Protein AF-A0A2E9P408-F1 (afdb_monomer_lite)

Sequence (64 aa):
MAGAHQVRDFLKPFPHAVMQAPRWWVALSGGADSVALLHALCGYAKDDEASPIHVIHVNHGLQS

Structure (mmCIF, N/CA/C/O backbone):
data_AF-A0A2E9P408-F1
#
_entry.id   AF-A0A2E9P408-F1
#
loop_
_atom_site.group_PDB
_atom_site.id
_atom_site.type_symbol
_atom_site.label_atom_id
_atom_site.label_alt_id
_atom_site.label_comp_id
_atom_site.label_asym_id
_atom_site.label_entity_id
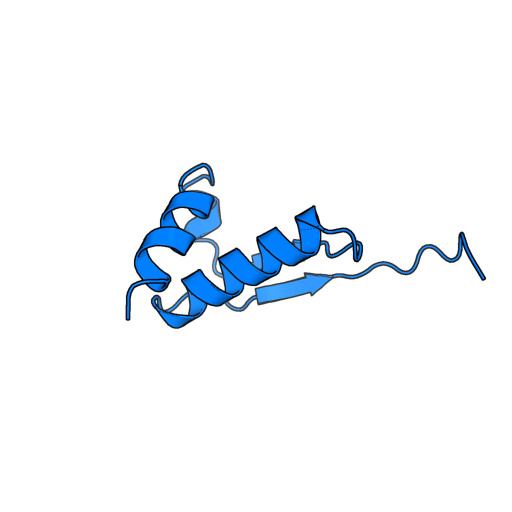_atom_site.label_seq_id
_atom_site.pdbx_PDB_ins_code
_atom_site.Cartn_x
_atom_site.Cartn_y
_atom_site.Cartn_z
_atom_site.occupancy
_atom_site.B_iso_or_equiv
_atom_site.auth_seq_id
_atom_site.auth_comp_id
_atom_site.auth_asym_id
_atom_site.auth_atom_id
_atom_site.pdbx_PDB_model_num
ATOM 1 N N . MET A 1 1 ? -1.013 -18.302 -18.170 1.00 42.78 1 MET A N 1
ATOM 2 C CA . MET A 1 1 ? -1.299 -18.038 -16.744 1.00 42.78 1 MET A CA 1
ATOM 3 C C . MET A 1 1 ? -0.032 -18.266 -15.914 1.00 42.78 1 MET A C 1
ATOM 5 O O . MET A 1 1 ? 0.077 -19.277 -15.242 1.00 42.78 1 MET A O 1
ATOM 9 N N . ALA A 1 2 ? 0.959 -17.370 -16.016 1.00 45.38 2 ALA A N 1
ATOM 10 C CA . ALA A 1 2 ? 2.276 -17.527 -15.370 1.00 45.38 2 ALA A CA 1
ATOM 11 C C . ALA A 1 2 ? 2.684 -16.325 -14.484 1.00 45.38 2 ALA A C 1
ATOM 13 O O . ALA A 1 2 ? 3.775 -16.318 -13.930 1.00 45.38 2 ALA A O 1
ATOM 14 N N . GLY A 1 3 ? 1.822 -15.306 -14.344 1.00 53.59 3 GLY A N 1
ATOM 15 C CA . GLY A 1 3 ? 2.163 -14.054 -13.648 1.00 53.59 3 GLY A CA 1
ATOM 16 C C . GLY A 1 3 ? 1.927 -14.057 -12.132 1.00 53.59 3 GLY A C 1
ATOM 17 O O . GLY A 1 3 ? 2.655 -13.395 -11.404 1.00 53.59 3 GLY A O 1
ATOM 18 N N . ALA A 1 4 ? 0.951 -14.826 -11.642 1.00 51.38 4 ALA A N 1
ATOM 19 C CA . ALA A 1 4 ? 0.550 -14.841 -10.229 1.00 51.38 4 ALA A CA 1
ATOM 20 C C . ALA A 1 4 ? 1.661 -15.334 -9.282 1.00 51.38 4 ALA A C 1
ATOM 22 O O . ALA A 1 4 ? 1.949 -14.716 -8.257 1.00 51.38 4 ALA A O 1
ATOM 23 N N . HIS A 1 5 ? 2.357 -16.411 -9.666 1.00 52.00 5 HIS A N 1
ATOM 24 C CA . HIS A 1 5 ? 3.444 -16.975 -8.862 1.00 52.00 5 HIS A CA 1
ATOM 25 C C . HIS A 1 5 ? 4.625 -16.001 -8.714 1.00 52.00 5 HIS A C 1
ATOM 27 O O . HIS A 1 5 ? 5.254 -15.956 -7.663 1.00 52.00 5 HIS A O 1
ATOM 33 N N . GLN A 1 6 ? 4.899 -15.188 -9.740 1.00 63.84 6 GLN A N 1
ATOM 34 C CA . GLN A 1 6 ? 6.013 -14.239 -9.725 1.00 63.84 6 GLN A CA 1
ATOM 35 C C . GLN A 1 6 ? 5.735 -13.038 -8.811 1.00 63.84 6 GLN A C 1
ATOM 37 O O . GLN A 1 6 ? 6.645 -12.530 -8.164 1.00 63.84 6 GLN A O 1
ATOM 42 N N . VAL A 1 7 ? 4.474 -12.603 -8.707 1.00 64.81 7 VAL A N 1
ATOM 43 C CA . VAL A 1 7 ? 4.108 -11.454 -7.868 1.00 64.81 7 VAL A CA 1
ATOM 44 C C . VAL A 1 7 ? 4.262 -11.760 -6.375 1.00 64.81 7 VAL A C 1
ATOM 46 O O . VAL A 1 7 ? 4.698 -10.901 -5.608 1.00 64.81 7 VAL A O 1
ATOM 49 N N . ARG A 1 8 ? 3.979 -13.001 -5.961 1.00 67.94 8 ARG A N 1
ATOM 50 C CA . ARG A 1 8 ? 4.151 -13.455 -4.570 1.00 67.94 8 ARG A CA 1
ATOM 51 C C . ARG A 1 8 ? 5.600 -13.378 -4.095 1.00 67.94 8 ARG A C 1
ATOM 53 O O . ARG A 1 8 ? 5.842 -13.057 -2.933 1.00 67.94 8 ARG A O 1
ATOM 60 N N . ASP A 1 9 ? 6.558 -13.624 -4.986 1.00 76.88 9 ASP A N 1
ATOM 61 C CA . ASP A 1 9 ? 7.980 -13.578 -4.645 1.00 76.88 9 ASP A CA 1
ATOM 62 C C . ASP A 1 9 ? 8.429 -12.177 -4.211 1.00 76.88 9 ASP A C 1
ATOM 64 O O . ASP A 1 9 ? 9.277 -12.061 -3.326 1.00 76.88 9 ASP A O 1
ATOM 68 N N . PHE A 1 10 ? 7.805 -11.119 -4.742 1.00 78.31 10 PHE A N 1
ATOM 69 C CA . PHE A 1 10 ? 8.097 -9.741 -4.334 1.00 78.31 10 PHE A CA 1
ATOM 70 C C . PHE A 1 10 ? 7.656 -9.429 -2.902 1.00 78.31 10 PHE A C 1
ATOM 72 O O . PHE A 1 10 ? 8.207 -8.520 -2.285 1.00 78.31 10 PHE A O 1
ATOM 79 N N . LEU A 1 11 ? 6.687 -10.174 -2.361 1.00 81.25 11 LEU A N 1
ATOM 80 C CA . LEU A 1 11 ? 6.157 -9.943 -1.017 1.00 81.25 11 LEU A CA 1
ATOM 81 C C . LEU A 1 11 ? 6.766 -10.864 0.047 1.00 81.25 11 LEU A C 1
ATOM 83 O O . LEU A 1 11 ? 6.549 -10.635 1.233 1.00 81.25 11 LEU A O 1
ATOM 87 N N . LYS A 1 12 ? 7.588 -11.850 -0.341 1.00 80.31 12 LYS A N 1
ATOM 88 C CA . LYS A 1 12 ? 8.326 -12.724 0.593 1.00 80.31 12 LYS A CA 1
ATOM 89 C C . LYS A 1 12 ? 9.105 -11.985 1.694 1.00 80.31 12 LYS A C 1
ATOM 91 O O . LYS A 1 12 ? 9.179 -12.531 2.792 1.00 80.31 12 LYS A O 1
ATOM 96 N N . PRO A 1 13 ? 9.688 -10.792 1.458 1.00 84.62 13 PRO A N 1
ATOM 97 C CA . PRO A 1 13 ? 10.382 -10.057 2.513 1.00 84.62 13 PRO A CA 1
ATOM 98 C C . PRO A 1 13 ? 9.462 -9.491 3.605 1.00 84.62 13 PRO A C 1
ATOM 100 O O . PRO A 1 13 ? 9.962 -9.112 4.664 1.00 84.62 13 PRO A O 1
ATOM 103 N N . PHE A 1 14 ? 8.145 -9.388 3.377 1.00 85.62 14 PHE A N 1
ATOM 104 C CA . PHE A 1 14 ? 7.242 -8.826 4.378 1.00 85.62 14 PHE A CA 1
ATOM 105 C C . PHE A 1 14 ? 7.083 -9.767 5.581 1.00 85.62 14 PHE A C 1
ATOM 107 O O . PHE A 1 14 ? 6.930 -10.980 5.410 1.00 85.62 14 PHE A O 1
ATOM 114 N N . PRO A 1 15 ? 7.059 -9.229 6.815 1.00 89.25 15 PRO A N 1
ATOM 115 C CA . PRO A 1 15 ? 6.810 -10.036 7.999 1.00 89.25 15 PRO A CA 1
ATOM 116 C C . PRO A 1 15 ? 5.469 -10.768 7.909 1.00 89.25 15 PRO A C 1
ATOM 118 O O . PRO A 1 15 ? 4.462 -10.190 7.502 1.00 89.25 15 PRO A O 1
ATOM 121 N N . HIS A 1 16 ? 5.427 -12.012 8.388 1.00 86.50 16 HIS A N 1
ATOM 122 C CA . HIS A 1 16 ? 4.203 -12.819 8.391 1.00 86.50 16 HIS A CA 1
ATOM 123 C C . HIS A 1 16 ? 3.024 -12.114 9.086 1.00 86.50 16 HIS A C 1
ATOM 125 O O . HIS A 1 16 ? 1.900 -12.157 8.597 1.00 86.50 16 HIS A O 1
ATOM 131 N N . ALA A 1 17 ? 3.298 -11.382 10.172 1.00 88.44 17 ALA A N 1
ATOM 132 C CA . ALA A 1 17 ? 2.295 -10.589 10.882 1.00 88.44 17 ALA A CA 1
ATOM 133 C C . ALA A 1 17 ? 1.662 -9.487 10.010 1.00 88.44 17 ALA A C 1
ATOM 135 O O . ALA A 1 17 ? 0.484 -9.185 10.169 1.00 88.44 17 ALA A O 1
ATOM 136 N N . VAL A 1 18 ? 2.418 -8.905 9.070 1.00 88.31 18 VAL A N 1
ATOM 137 C CA . VAL A 1 18 ? 1.881 -7.940 8.098 1.00 88.31 18 VAL A CA 1
ATOM 138 C C . VAL A 1 18 ? 0.996 -8.664 7.092 1.00 88.31 18 VAL A C 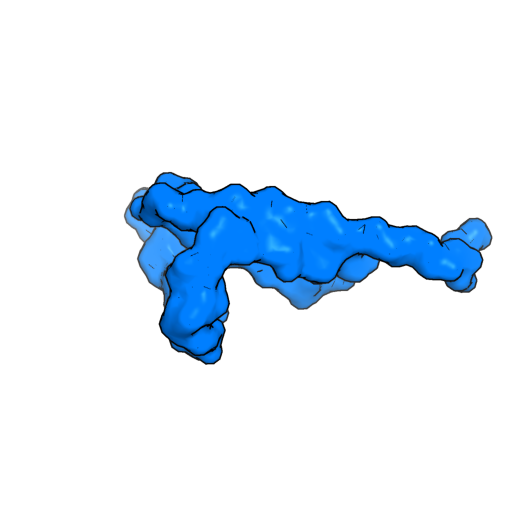1
ATOM 140 O O . VAL A 1 18 ? -0.116 -8.215 6.828 1.00 88.31 18 VAL A O 1
ATOM 143 N N . MET A 1 19 ? 1.443 -9.818 6.589 1.00 87.50 19 MET A N 1
ATOM 144 C CA . MET A 1 19 ? 0.679 -10.606 5.616 1.00 87.50 19 MET A CA 1
ATOM 145 C C . MET A 1 19 ? -0.652 -11.130 6.178 1.00 87.50 19 MET A C 1
ATOM 147 O O . MET A 1 19 ? -1.604 -11.286 5.424 1.00 87.50 19 MET A O 1
ATOM 151 N N . GLN A 1 20 ? -0.741 -11.356 7.492 1.00 87.38 20 GLN A N 1
ATOM 152 C CA . GLN A 1 20 ? -1.969 -11.774 8.183 1.00 87.38 20 GLN A CA 1
ATOM 153 C C . GLN A 1 20 ? -2.785 -10.621 8.785 1.00 87.38 20 GLN A C 1
ATOM 155 O O . GLN A 1 20 ? -3.825 -10.859 9.401 1.00 87.38 20 GLN A O 1
ATOM 160 N N . ALA A 1 21 ? -2.334 -9.371 8.655 1.00 90.00 21 ALA A N 1
ATOM 161 C CA . ALA A 1 21 ? -3.074 -8.235 9.190 1.00 90.00 21 ALA A CA 1
ATOM 162 C C . ALA A 1 21 ? -4.460 -8.164 8.529 1.00 90.00 21 ALA A C 1
ATOM 164 O O . ALA A 1 21 ? -4.513 -8.246 7.307 1.00 90.00 21 ALA A O 1
ATOM 165 N N . PRO A 1 22 ? -5.565 -7.934 9.268 1.00 89.81 22 PRO A N 1
ATOM 166 C CA . PRO A 1 22 ? -6.940 -7.966 8.737 1.00 89.81 22 PRO A CA 1
ATOM 167 C C . PRO A 1 22 ? -7.263 -6.813 7.771 1.00 89.81 22 PRO A C 1
ATOM 169 O O . PRO A 1 22 ? -8.348 -6.743 7.197 1.00 89.81 22 PRO A O 1
ATOM 172 N N . ARG A 1 23 ? -6.334 -5.864 7.625 1.00 90.75 23 ARG A N 1
ATOM 173 C CA . ARG A 1 23 ? -6.411 -4.730 6.709 1.00 90.75 23 ARG A CA 1
ATOM 174 C C . ARG A 1 23 ? -5.009 -4.264 6.352 1.00 90.75 23 ARG A C 1
ATOM 176 O O . ARG A 1 23 ? -4.159 -4.171 7.239 1.00 90.75 23 ARG A O 1
ATOM 183 N N . TRP A 1 24 ? -4.808 -3.871 5.098 1.00 92.75 24 TRP A N 1
ATOM 184 C CA . TRP A 1 24 ? -3.584 -3.198 4.668 1.00 92.75 24 TRP A CA 1
ATOM 185 C C . TRP A 1 24 ? -3.840 -1.731 4.361 1.00 92.75 24 TRP A C 1
ATOM 187 O O . TRP A 1 24 ? -4.755 -1.387 3.616 1.00 92.75 24 TRP A O 1
ATOM 197 N N . TRP A 1 25 ? -2.997 -0.875 4.929 1.00 95.06 25 TRP A N 1
ATOM 198 C CA . TRP A 1 25 ? -2.947 0.548 4.624 1.00 95.06 25 TRP A CA 1
ATOM 199 C C . TRP A 1 25 ? -1.665 0.825 3.858 1.00 95.06 25 TRP A C 1
ATOM 201 O O . TRP A 1 25 ? -0.569 0.605 4.371 1.00 95.06 25 TRP A O 1
ATOM 211 N N . VAL A 1 26 ? -1.805 1.286 2.623 1.00 94.81 26 VAL A N 1
ATOM 212 C CA . VAL A 1 26 ? -0.687 1.482 1.704 1.00 94.81 26 VAL A CA 1
ATOM 213 C C . VAL A 1 26 ? -0.559 2.966 1.418 1.00 94.81 26 VAL A C 1
ATOM 215 O O . VAL A 1 26 ? -1.470 3.580 0.861 1.00 94.81 26 VAL A O 1
ATOM 218 N N . ALA A 1 27 ? 0.575 3.549 1.792 1.00 96.88 27 ALA A N 1
ATOM 219 C CA . ALA A 1 27 ? 0.911 4.902 1.379 1.00 96.88 27 ALA A CA 1
ATOM 220 C C . ALA A 1 27 ? 1.239 4.910 -0.123 1.00 96.88 27 ALA A C 1
ATOM 222 O O . ALA A 1 27 ? 2.123 4.181 -0.575 1.00 96.88 27 ALA A O 1
ATOM 223 N N . LEU A 1 28 ? 0.540 5.741 -0.892 1.00 97.44 28 LEU A N 1
ATOM 224 C CA . LEU A 1 28 ? 0.758 5.918 -2.325 1.00 97.44 28 LEU A CA 1
ATOM 225 C C . LEU A 1 28 ? 1.218 7.349 -2.583 1.00 97.44 28 LEU A C 1
ATOM 227 O O . LEU A 1 28 ? 0.422 8.280 -2.510 1.00 97.44 28 LEU A O 1
ATOM 231 N N . SER A 1 29 ? 2.496 7.535 -2.905 1.00 94.75 29 SER A N 1
ATOM 232 C CA . SER A 1 29 ? 3.041 8.856 -3.249 1.00 94.75 29 SER A CA 1
ATOM 233 C C . SER A 1 29 ? 2.797 9.234 -4.711 1.00 94.75 29 SER A C 1
ATOM 235 O O . SER A 1 29 ? 2.844 10.410 -5.052 1.00 94.75 29 SER A O 1
ATOM 237 N N . GLY A 1 30 ? 2.540 8.244 -5.573 1.00 93.50 30 GLY A N 1
ATOM 238 C CA . GLY A 1 30 ? 2.487 8.405 -7.030 1.00 93.50 30 GLY A CA 1
ATOM 239 C C . GLY A 1 30 ? 3.822 8.110 -7.724 1.00 93.50 30 GLY A C 1
ATOM 240 O O . GLY A 1 30 ? 3.871 8.041 -8.948 1.00 93.50 30 GLY A O 1
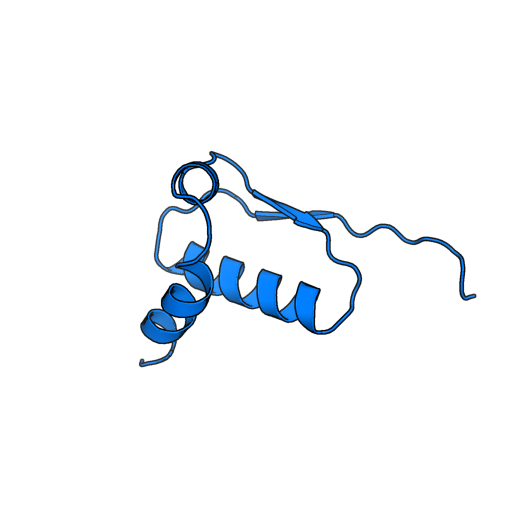ATOM 241 N N . GLY A 1 31 ? 4.897 7.880 -6.961 1.00 95.19 31 GLY A N 1
ATOM 242 C CA . GLY A 1 31 ? 6.173 7.403 -7.495 1.00 95.19 31 GLY A CA 1
ATOM 243 C C . GLY A 1 31 ? 6.129 5.923 -7.892 1.00 95.19 31 GLY A C 1
ATOM 244 O O . GLY A 1 31 ? 5.301 5.160 -7.381 1.00 95.19 31 GLY A O 1
ATOM 245 N N . ALA A 1 32 ? 7.060 5.515 -8.761 1.00 95.75 32 ALA A N 1
ATOM 246 C CA . ALA A 1 32 ? 7.131 4.166 -9.330 1.00 95.75 32 ALA A CA 1
ATOM 247 C C . ALA A 1 32 ? 7.111 3.057 -8.265 1.00 95.75 32 ALA A C 1
ATOM 249 O O . ALA A 1 32 ? 6.335 2.113 -8.391 1.00 95.75 32 ALA A O 1
ATOM 250 N N . ASP A 1 33 ? 7.878 3.211 -7.183 1.00 92.69 33 ASP A N 1
ATOM 251 C CA . ASP A 1 33 ? 7.964 2.208 -6.115 1.00 92.69 33 ASP A CA 1
ATOM 252 C C . ASP A 1 33 ? 6.615 1.981 -5.426 1.00 92.69 33 ASP A C 1
ATOM 254 O O . ASP A 1 33 ? 6.186 0.846 -5.222 1.00 92.69 33 ASP A O 1
ATOM 258 N N . SER A 1 34 ? 5.900 3.066 -5.113 1.00 94.50 34 SER A N 1
ATOM 259 C CA . SER A 1 34 ? 4.600 2.989 -4.440 1.00 94.50 34 SER A CA 1
ATOM 260 C C . SER A 1 34 ? 3.516 2.366 -5.328 1.00 94.50 34 SER A C 1
ATOM 262 O O . SER A 1 34 ? 2.667 1.616 -4.845 1.00 94.50 34 SER A O 1
ATOM 264 N N . VAL A 1 35 ? 3.579 2.615 -6.640 1.00 95.50 35 VAL A N 1
ATOM 265 C CA . VAL A 1 35 ? 2.672 2.014 -7.629 1.00 95.50 35 VAL A CA 1
ATOM 266 C C . VAL A 1 35 ? 3.003 0.536 -7.843 1.00 95.50 35 VAL A C 1
ATOM 268 O O . VAL A 1 35 ? 2.092 -0.290 -7.881 1.00 95.50 35 VAL A O 1
ATOM 271 N N . ALA A 1 36 ? 4.287 0.181 -7.937 1.00 92.81 36 ALA A N 1
ATOM 272 C CA . ALA A 1 36 ? 4.733 -1.203 -8.072 1.00 92.81 3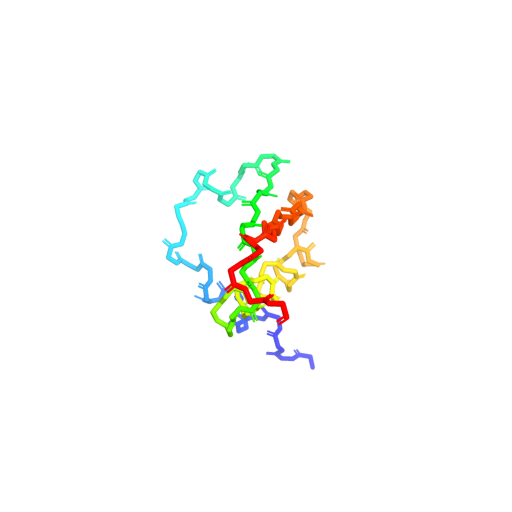6 ALA A CA 1
ATOM 273 C C . ALA A 1 36 ? 4.352 -2.043 -6.843 1.00 92.81 36 ALA A C 1
ATOM 275 O O . ALA A 1 36 ? 3.837 -3.152 -6.998 1.00 92.81 36 ALA A O 1
ATOM 276 N N . LEU A 1 37 ? 4.519 -1.493 -5.634 1.00 92.31 37 LEU A N 1
ATOM 277 C CA . LEU A 1 37 ? 4.069 -2.125 -4.393 1.00 92.31 37 LEU A CA 1
ATOM 278 C C . LEU A 1 37 ? 2.553 -2.351 -4.400 1.00 92.31 37 LEU A C 1
ATOM 280 O O . LEU A 1 37 ? 2.104 -3.467 -4.145 1.00 92.31 37 LEU A O 1
ATOM 284 N N . LEU A 1 38 ? 1.760 -1.324 -4.729 1.00 93.19 38 LEU A N 1
ATOM 285 C CA . LEU A 1 38 ? 0.303 -1.455 -4.807 1.00 93.19 38 LEU A CA 1
ATOM 286 C C . LEU A 1 38 ? -0.112 -2.516 -5.834 1.00 93.19 38 LEU A C 1
ATOM 288 O O . LEU A 1 38 ? -0.983 -3.337 -5.558 1.00 93.19 38 LEU A O 1
ATOM 292 N N . HIS A 1 39 ? 0.534 -2.540 -6.999 1.00 91.44 39 HIS A N 1
ATOM 293 C CA . HIS A 1 39 ? 0.276 -3.546 -8.022 1.00 91.44 39 HIS A CA 1
ATOM 294 C C . HIS A 1 39 ? 0.591 -4.964 -7.522 1.00 91.44 39 HIS A C 1
ATOM 296 O O . HIS A 1 39 ? -0.204 -5.879 -7.743 1.00 91.44 39 HIS A O 1
ATOM 302 N N . ALA A 1 40 ? 1.703 -5.149 -6.803 1.00 90.00 40 ALA A N 1
ATOM 303 C CA . ALA A 1 40 ? 2.060 -6.438 -6.220 1.00 90.00 40 ALA A CA 1
ATOM 304 C C . ALA A 1 40 ? 1.046 -6.898 -5.158 1.00 90.00 40 ALA A C 1
ATOM 306 O O . ALA A 1 40 ? 0.590 -8.041 -5.199 1.00 90.00 40 ALA A O 1
ATOM 307 N N . LEU A 1 41 ? 0.624 -6.000 -4.260 1.00 90.06 41 LEU A N 1
ATOM 308 C CA . LEU A 1 41 ? -0.393 -6.294 -3.242 1.00 90.06 41 LEU A CA 1
ATOM 309 C C . LEU A 1 41 ? -1.746 -6.647 -3.876 1.00 90.06 41 LEU A C 1
ATOM 311 O O . LEU A 1 41 ? -2.377 -7.617 -3.468 1.00 90.06 41 LEU A O 1
ATOM 315 N N . CYS A 1 42 ? -2.168 -5.923 -4.916 1.00 90.00 42 CYS A N 1
ATOM 316 C CA . CYS A 1 42 ? -3.389 -6.229 -5.666 1.00 90.00 42 CYS A CA 1
ATOM 317 C C . CYS A 1 42 ? -3.313 -7.569 -6.409 1.00 90.00 42 CYS A C 1
ATOM 319 O O . CYS A 1 42 ? -4.334 -8.234 -6.563 1.00 90.00 42 CYS A O 1
ATOM 321 N N . GLY A 1 43 ? -2.135 -7.958 -6.903 1.00 87.00 43 GLY A N 1
ATOM 322 C CA . GLY A 1 43 ? -1.919 -9.282 -7.485 1.00 87.00 43 GLY A CA 1
ATOM 323 C C . GLY A 1 43 ? -2.053 -10.381 -6.435 1.00 87.00 43 GLY A C 1
ATOM 324 O O . GLY A 1 43 ? -2.779 -11.342 -6.652 1.00 87.00 43 GLY A O 1
ATOM 325 N N . TYR A 1 44 ? -1.436 -10.189 -5.268 1.00 85.12 44 TYR A N 1
ATOM 326 C CA . TYR A 1 44 ? -1.535 -11.117 -4.143 1.00 85.12 44 TYR A CA 1
ATOM 327 C C . TYR A 1 44 ? -2.977 -11.283 -3.641 1.00 85.12 44 TYR A C 1
ATOM 329 O O . TYR A 1 44 ? -3.439 -12.401 -3.439 1.00 85.12 44 TYR A O 1
ATOM 337 N N . ALA A 1 45 ? -3.711 -10.178 -3.489 1.00 83.56 45 ALA A N 1
ATOM 338 C CA . ALA A 1 45 ? -5.067 -10.182 -2.945 1.00 83.56 45 ALA A CA 1
ATOM 339 C C . ALA A 1 45 ? -6.138 -10.787 -3.862 1.00 83.56 45 ALA A C 1
ATOM 341 O O . ALA A 1 45 ? -7.269 -10.983 -3.432 1.00 83.56 45 ALA A O 1
ATOM 342 N N . LYS A 1 46 ? -5.811 -11.058 -5.129 1.00 77.44 46 LYS A N 1
ATOM 343 C CA . LYS A 1 46 ? -6.711 -11.770 -6.045 1.00 77.44 46 LYS A CA 1
ATOM 344 C C . LYS A 1 46 ? -6.666 -13.285 -5.858 1.00 77.44 46 LYS A C 1
ATOM 346 O O . LYS A 1 46 ? -7.641 -13.947 -6.198 1.00 77.44 46 LYS A O 1
ATOM 351 N N . ASP A 1 47 ? -5.549 -13.804 -5.355 1.00 72.12 47 ASP A N 1
ATOM 352 C CA . ASP A 1 47 ? -5.280 -15.243 -5.277 1.00 72.12 47 ASP A CA 1
ATOM 353 C C . ASP A 1 47 ? -5.443 -15.810 -3.853 1.00 72.12 47 ASP A C 1
ATOM 355 O O . ASP A 1 47 ? -5.569 -17.021 -3.686 1.00 72.12 47 ASP A O 1
ATOM 359 N N . ASP A 1 48 ? -5.441 -14.948 -2.836 1.00 65.88 48 ASP A N 1
ATOM 360 C CA . ASP A 1 48 ? -5.761 -15.261 -1.438 1.00 65.88 48 ASP A CA 1
ATOM 361 C C . ASP A 1 48 ? -7.029 -14.498 -1.031 1.00 65.88 48 ASP A C 1
ATOM 363 O O . ASP A 1 48 ? -7.277 -13.418 -1.568 1.00 65.88 48 ASP A O 1
ATOM 367 N N . GLU A 1 49 ? -7.795 -14.985 -0.044 1.00 69.31 49 GLU A N 1
ATOM 368 C CA . GLU A 1 49 ? -8.780 -14.166 0.695 1.00 69.31 49 GLU A CA 1
ATOM 369 C C . GLU A 1 49 ? -8.044 -13.097 1.525 1.00 69.31 49 GLU A C 1
ATOM 371 O O . GLU A 1 49 ? -8.073 -13.069 2.756 1.00 69.31 49 GLU A O 1
ATOM 376 N N . ALA A 1 50 ? -7.276 -12.254 0.845 1.00 69.38 50 ALA A N 1
ATOM 377 C CA . ALA A 1 50 ? -6.413 -11.293 1.474 1.00 69.38 50 ALA A CA 1
ATOM 378 C C . ALA A 1 50 ? -7.236 -10.125 1.994 1.00 69.38 50 ALA A C 1
ATOM 380 O O . ALA A 1 50 ? -8.307 -9.766 1.494 1.00 69.38 50 ALA A O 1
ATOM 381 N N . SER A 1 51 ? -6.664 -9.497 3.004 1.00 82.62 51 SER A N 1
ATOM 382 C CA . SER A 1 51 ? -7.247 -8.347 3.652 1.00 82.62 51 SER A CA 1
ATOM 383 C C . SER A 1 51 ? -7.502 -7.197 2.679 1.00 82.62 51 SER A C 1
ATOM 385 O O . SER A 1 51 ? -6.676 -6.936 1.799 1.00 82.62 51 SER A O 1
ATOM 387 N N . PRO A 1 52 ? -8.604 -6.447 2.855 1.00 89.44 52 PRO A N 1
ATOM 388 C CA . PRO A 1 52 ? -8.893 -5.278 2.040 1.00 89.44 52 PRO A CA 1
ATOM 389 C C . PRO A 1 52 ? -7.712 -4.301 1.998 1.00 89.44 52 PRO A C 1
ATOM 391 O O . PRO A 1 52 ? -7.135 -3.951 3.036 1.00 89.44 52 PRO A O 1
ATOM 394 N N . ILE A 1 53 ? -7.379 -3.845 0.788 1.00 94.12 53 ILE A N 1
ATOM 395 C CA . ILE A 1 53 ? -6.307 -2.881 0.537 1.00 94.12 53 ILE A CA 1
ATOM 396 C C . ILE A 1 53 ? -6.899 -1.474 0.543 1.00 94.12 53 ILE A C 1
ATOM 398 O O . ILE A 1 53 ? -7.748 -1.139 -0.282 1.00 94.12 53 ILE A O 1
ATOM 402 N N . HIS A 1 54 ? -6.415 -0.634 1.451 1.00 95.75 54 HIS A N 1
ATOM 403 C CA . HIS A 1 54 ? -6.770 0.775 1.533 1.00 95.75 54 HIS A CA 1
ATOM 404 C C . HIS A 1 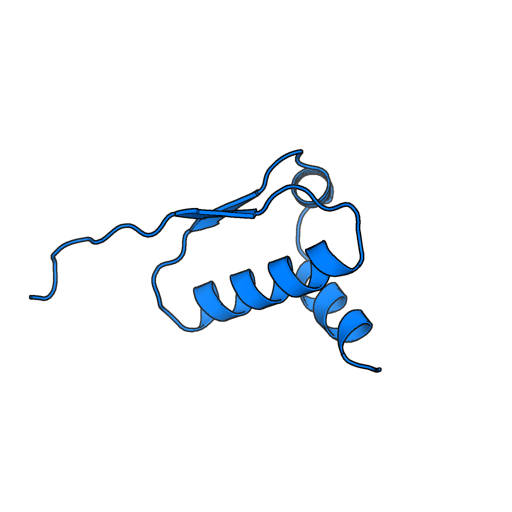54 ? -5.565 1.629 1.173 1.00 95.75 54 HIS A C 1
ATOM 406 O O . HIS A 1 54 ? -4.511 1.545 1.803 1.00 95.75 54 HIS A O 1
ATOM 412 N N . VAL A 1 55 ? -5.735 2.479 0.170 1.00 97.12 55 VAL A N 1
ATOM 413 C CA . VAL A 1 55 ? -4.684 3.383 -0.284 1.00 97.12 55 VAL A CA 1
ATOM 414 C C . VAL A 1 55 ? -4.848 4.746 0.373 1.00 97.12 55 VAL A C 1
ATOM 416 O O . VAL A 1 55 ? -5.943 5.305 0.393 1.00 97.12 55 VAL A O 1
ATOM 419 N N . ILE A 1 56 ? -3.743 5.291 0.877 1.00 97.31 56 ILE A N 1
ATOM 420 C CA . ILE A 1 56 ? -3.656 6.649 1.409 1.00 97.31 56 ILE A CA 1
ATOM 421 C C . ILE A 1 56 ? -2.712 7.441 0.510 1.00 97.31 56 ILE A C 1
ATOM 423 O O . ILE A 1 56 ? -1.513 7.170 0.465 1.00 97.31 56 ILE A O 1
ATOM 427 N N . HIS A 1 57 ? -3.251 8.436 -0.187 1.00 96.25 57 HIS A N 1
ATOM 428 C CA . HIS A 1 57 ? -2.470 9.421 -0.928 1.00 96.25 57 HIS A CA 1
ATOM 429 C C . HIS A 1 57 ? -2.565 10.771 -0.216 1.00 96.25 57 HIS A C 1
ATOM 431 O O . HIS A 1 57 ? -3.665 11.242 0.072 1.00 96.25 57 HIS A O 1
ATOM 437 N N . VAL A 1 58 ? -1.420 11.390 0.067 1.00 95.12 58 VAL A N 1
ATOM 438 C CA . VAL A 1 58 ? -1.353 12.724 0.672 1.00 95.12 58 VAL A CA 1
ATOM 439 C C . VAL A 1 58 ? -0.930 13.709 -0.407 1.00 95.12 58 VAL A C 1
ATOM 441 O O . VAL A 1 58 ? 0.203 13.673 -0.878 1.00 95.12 58 VAL A O 1
ATOM 444 N N . ASN A 1 59 ? -1.833 14.611 -0.784 1.00 93.50 59 ASN A N 1
ATOM 445 C CA . ASN A 1 59 ? -1.458 15.747 -1.612 1.00 93.50 59 ASN A CA 1
ATOM 446 C C . ASN A 1 59 ? -0.740 16.783 -0.737 1.00 93.50 59 ASN A C 1
ATOM 448 O O . ASN A 1 59 ? -1.366 17.448 0.086 1.00 93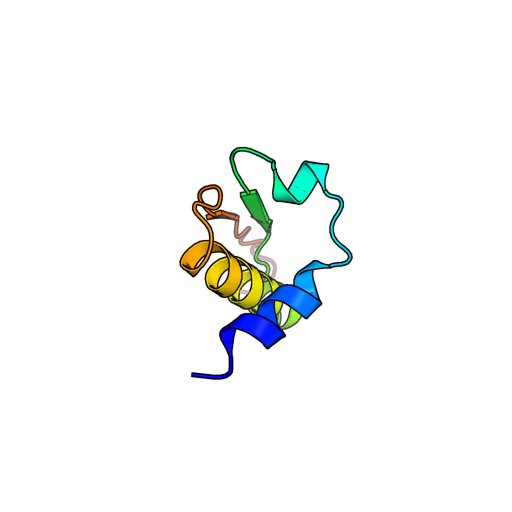.50 59 ASN A O 1
ATOM 452 N N . HIS A 1 60 ? 0.574 16.909 -0.910 1.00 89.25 60 HIS A N 1
ATOM 453 C CA . HIS A 1 60 ? 1.396 17.817 -0.109 1.00 89.25 60 HIS A CA 1
ATOM 454 C C . HIS A 1 60 ? 1.303 19.289 -0.543 1.00 89.25 60 HIS A C 1
ATOM 456 O O . HIS A 1 60 ? 1.789 20.152 0.181 1.00 89.25 60 HIS A O 1
ATOM 462 N N . GLY A 1 61 ? 0.727 19.591 -1.714 1.00 92.44 61 GLY A N 1
ATOM 463 C CA . GLY A 1 61 ? 0.594 20.969 -2.209 1.00 92.44 61 GLY A CA 1
ATOM 464 C C . GLY A 1 61 ? 1.921 21.684 -2.500 1.00 92.44 61 GLY A C 1
ATOM 465 O O . GLY A 1 61 ? 1.943 22.903 -2.609 1.00 92.44 61 GLY A O 1
ATOM 466 N N . LEU A 1 62 ? 3.032 20.945 -2.612 1.00 89.12 62 LEU A N 1
ATOM 467 C CA . LEU A 1 62 ? 4.369 21.510 -2.849 1.00 89.12 62 LEU A CA 1
ATOM 468 C C . LEU A 1 62 ? 4.627 21.867 -4.321 1.00 89.12 62 LEU A C 1
ATOM 470 O O . LEU A 1 62 ? 5.627 22.512 -4.627 1.00 89.12 62 LEU A O 1
ATOM 474 N N . GLN A 1 63 ? 3.763 21.410 -5.227 1.00 76.62 63 GLN A N 1
ATOM 475 C CA . GLN A 1 63 ? 3.799 21.691 -6.660 1.00 76.62 63 GLN A CA 1
ATOM 476 C C . GLN A 1 63 ? 2.361 21.994 -7.109 1.00 76.62 63 GLN A C 1
ATOM 478 O O . GLN A 1 63 ? 1.486 21.140 -6.943 1.00 76.62 63 GLN A O 1
ATOM 483 N N . SER A 1 64 ? 2.130 23.204 -7.625 1.00 59.09 64 SER A N 1
ATOM 484 C CA . SER A 1 64 ? 0.870 23.678 -8.220 1.00 59.09 64 SER A CA 1
ATOM 485 C C . SER A 1 64 ? 1.102 24.180 -9.633 1.00 59.09 64 SER A C 1
ATOM 487 O O . SER A 1 64 ? 2.106 24.913 -9.790 1.00 59.09 64 SER A O 1
#

Foldseek 3Di:
DPVLVVLVVVCVVPDPCQFPPLEAEQEAAPDPVSVSVVVSVVSPVVVDVGHYYHYDYDDPVPDD

Secondary structure (DSSP, 8-state):
--SHHHHHHHHTTS-HHHHT-SSEEEE--SSHHHHHHHHHHHHHHHHS-PPPEEEE-----S--

pLDDT: mean 83.79, std 13.77, range [42.78, 97.44]

Radius of gyration: 13.24 Å; chains: 1; bounding box: 19×42×28 Å